Protein AF-A0A2V9BY83-F1 (afdb_monomer)

Nearest PDB structures (foldseek):
  4kwy-assembly1_A  TM=6.358E-01  e=1.569E-05  Caulobacter vibrioides CB15
  4kwy-assembly2_B  TM=5.887E-01  e=4.423E-05  Caulobacter vibrioides CB15
  5tse-assembly2_B  TM=5.392E-01  e=5.372E-05  Acinetobacter baumannii
  5tse-assembly3_C  TM=5.476E-01  e=7.427E-05  Acinetobacter baumannii
  4rh8-assembly3_C  TM=3.686E-01  e=2.234E-04  Escherichia coli K-12

pLDDT: mean 84.21, std 11.8, range [48.66, 97.44]

Sequence (151 aa):
MADRHRVAVLGLNSRTAWSQELADLETQNSERFLQTLRSATQLTQVRFMPSLLVPEKRTVPYLREAAARFQADLLLVYTTRVQTFRQDRFFGTDEVRARCIVESVLLDVRTGIVAHTARSAEGVVAKKSRGDLNFSETVAKAQTEAPAKLS

Radius of gyration: 17.89 Å; Cα contacts (8 Å, |Δi|>4): 274; chains: 1; bounding box: 47×24×52 Å

Solvent-accessible surface area (backbone atoms only — not comparable to full-atom values): 8565 Å² total; per-residue (Å²): 131,84,82,57,39,29,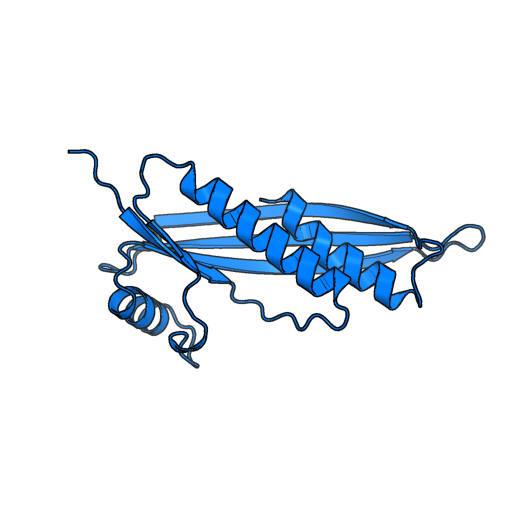34,30,36,40,71,74,65,86,80,82,64,91,46,68,70,55,42,53,48,48,51,52,42,52,51,49,38,49,52,61,55,57,69,38,87,52,43,73,42,71,43,72,57,57,73,90,56,58,55,91,61,80,46,72,70,48,48,28,55,34,34,48,76,69,66,23,50,29,36,38,40,32,41,69,51,69,46,78,46,78,52,87,51,98,80,69,80,53,38,39,37,22,39,22,34,40,41,37,40,33,29,36,38,89,81,64,47,75,77,44,74,52,75,51,74,42,79,33,79,33,63,71,52,96,83,46,93,45,70,69,48,41,49,50,51,30,57,57,50,23,58,50,77,78,94

Foldseek 3Di:
DQQAWEEEEAEPDDDDDPDPVLVVLLVVLVVVVQVVVVVDPNYPHYDYQDPVLCDPDNDLLSVLVSCVVVVGQKYKYKYKDKDWDWDDDPDDFTKIKIKIKMKIFIAGSVPRDGPDIDIDIFMDIFTDDPPQPDVVSSVSVRRSVRSSVVD

Secondary structure (DSSP, 8-state):
----EEEEEEE------SSHHHHHHHHHHHHHHHHHHHT-TTEEEEEEPPGGG--SS-SHHHHHHHHHHTT-SEEEEEEEEEEEEEE--SSS--EEEEEEEEEEEEEETTT--EEEEEEEEEEEEEE--TT-SSHHHHHHHHHHHGGGGG-

Structure (mmCIF, N/CA/C/O backbone):
data_AF-A0A2V9BY83-F1
#
_entry.id   AF-A0A2V9BY83-F1
#
loop_
_atom_site.group_PDB
_atom_site.id
_atom_site.type_symbol
_atom_site.label_atom_id
_atom_site.label_alt_id
_atom_site.label_comp_id
_atom_site.label_asym_id
_atom_site.label_entity_id
_atom_site.label_seq_id
_atom_site.pdbx_PDB_ins_code
_atom_site.Cartn_x
_atom_site.Cartn_y
_atom_site.Cartn_z
_atom_site.occupancy
_atom_site.B_iso_or_equiv
_atom_site.auth_seq_id
_atom_site.auth_comp_id
_atom_site.auth_asym_id
_atom_site.auth_atom_id
_atom_site.pdbx_PDB_model_num
ATOM 1 N N . MET A 1 1 ? -25.720 9.910 9.371 1.00 48.66 1 MET A N 1
ATOM 2 C CA . MET A 1 1 ? -24.301 10.250 9.125 1.00 48.66 1 MET A CA 1
ATOM 3 C C . MET A 1 1 ? -23.684 9.058 8.419 1.00 48.66 1 MET A C 1
ATOM 5 O O . MET A 1 1 ? -23.838 7.961 8.930 1.00 48.66 1 MET A O 1
ATOM 9 N N . ALA A 1 2 ? -23.124 9.229 7.219 1.00 57.06 2 ALA A N 1
ATOM 10 C CA . ALA A 1 2 ? -22.492 8.116 6.508 1.00 57.06 2 ALA A CA 1
ATOM 11 C C . ALA A 1 2 ? -21.233 7.689 7.274 1.00 57.06 2 ALA A C 1
ATOM 13 O O . ALA A 1 2 ? -20.429 8.554 7.623 1.00 57.06 2 ALA A O 1
ATOM 14 N N . ASP A 1 3 ? -21.106 6.397 7.564 1.00 67.38 3 ASP A N 1
ATOM 15 C CA . ASP A 1 3 ? -19.945 5.823 8.242 1.00 67.38 3 ASP A CA 1
ATOM 16 C C . ASP A 1 3 ? -18.729 6.023 7.327 1.00 67.38 3 ASP A C 1
ATOM 18 O O . ASP A 1 3 ? -18.697 5.520 6.203 1.00 67.38 3 ASP A O 1
ATOM 22 N N . ARG A 1 4 ? -17.799 6.895 7.729 1.00 82.12 4 ARG A N 1
ATOM 23 C CA . ARG A 1 4 ? -16.620 7.232 6.926 1.00 82.12 4 ARG A CA 1
ATOM 24 C C . ARG A 1 4 ? -15.365 6.793 7.663 1.00 82.12 4 ARG A C 1
ATOM 26 O O . ARG A 1 4 ? -15.104 7.262 8.768 1.00 82.12 4 ARG A O 1
ATOM 33 N N . HIS A 1 5 ? -14.561 5.954 7.026 1.00 92.81 5 HIS A N 1
ATOM 34 C CA . HIS A 1 5 ? -13.467 5.240 7.682 1.00 92.81 5 HIS A CA 1
ATOM 35 C C . HIS A 1 5 ? -12.092 5.841 7.371 1.00 92.81 5 HIS A C 1
ATOM 37 O O . HIS A 1 5 ? -11.832 6.306 6.257 1.00 92.81 5 HIS A O 1
ATOM 43 N N . ARG A 1 6 ? -11.179 5.794 8.345 1.00 96.38 6 ARG A N 1
ATOM 44 C CA . ARG A 1 6 ? -9.752 6.086 8.152 1.00 96.38 6 ARG A CA 1
ATOM 45 C C . ARG A 1 6 ? -9.032 4.807 7.749 1.00 96.38 6 ARG A C 1
ATOM 47 O O . ARG A 1 6 ? -9.113 3.803 8.457 1.00 96.38 6 ARG A O 1
ATOM 54 N N . VAL A 1 7 ? -8.300 4.849 6.642 1.00 97.06 7 VAL A N 1
ATOM 55 C CA . VAL A 1 7 ? -7.598 3.692 6.080 1.00 97.06 7 VAL A CA 1
ATOM 56 C C . VAL A 1 7 ? -6.093 3.869 6.203 1.00 97.06 7 VAL A C 1
ATOM 58 O O . VAL A 1 7 ? -5.516 4.832 5.686 1.00 97.06 7 VAL A O 1
ATOM 61 N N . ALA A 1 8 ? -5.455 2.902 6.857 1.00 97.38 8 ALA A N 1
ATOM 62 C CA . ALA A 1 8 ? -4.021 2.683 6.756 1.00 97.38 8 ALA A CA 1
ATOM 63 C C . ALA A 1 8 ? -3.728 1.793 5.550 1.00 97.38 8 ALA A C 1
ATOM 65 O O . ALA A 1 8 ? -4.369 0.759 5.371 1.00 97.38 8 ALA A O 1
ATOM 66 N N . VAL A 1 9 ? -2.740 2.170 4.749 1.00 96.56 9 VAL A N 1
ATOM 67 C CA . VAL A 1 9 ? -2.296 1.400 3.585 1.00 96.56 9 VAL A CA 1
ATOM 68 C C . VAL A 1 9 ? -0.905 0.835 3.858 1.00 96.56 9 VAL A C 1
ATOM 70 O O . VAL A 1 9 ? 0.000 1.575 4.236 1.00 96.56 9 VAL A O 1
ATOM 73 N N . LEU A 1 10 ? -0.719 -0.469 3.664 1.00 95.12 10 LEU A N 1
ATOM 74 C CA . LEU A 1 10 ? 0.551 -1.162 3.863 1.00 95.12 10 LEU A CA 1
ATOM 75 C C . LEU A 1 10 ? 0.915 -1.994 2.634 1.00 95.12 10 LEU A C 1
ATOM 77 O O . LEU A 1 10 ? 0.278 -3.008 2.354 1.00 95.12 10 LEU A O 1
ATOM 81 N N . GLY A 1 11 ? 1.995 -1.611 1.957 1.00 92.06 11 GLY A N 1
ATOM 82 C CA . GLY A 1 11 ? 2.672 -2.475 0.995 1.00 92.06 11 GLY A CA 1
ATOM 83 C C . GLY A 1 11 ? 3.616 -3.440 1.715 1.00 92.06 11 GLY A C 1
ATOM 84 O O . GLY A 1 11 ? 4.445 -3.018 2.517 1.00 92.06 11 GLY A O 1
ATOM 85 N N . LEU A 1 12 ? 3.509 -4.741 1.441 1.00 85.88 12 LEU A N 1
ATOM 86 C CA . LEU A 1 12 ? 4.403 -5.755 2.023 1.00 85.88 12 LEU A CA 1
ATOM 87 C C . LEU A 1 12 ? 5.738 -5.885 1.288 1.00 85.88 12 LEU A C 1
ATOM 89 O O . LEU A 1 12 ? 6.685 -6.468 1.823 1.00 85.88 12 LEU A O 1
ATOM 93 N N . ASN A 1 13 ? 5.820 -5.342 0.080 1.00 80.12 13 ASN A N 1
ATOM 94 C CA . ASN A 1 13 ? 7.050 -5.338 -0.685 1.00 80.12 13 ASN A CA 1
ATOM 95 C C . ASN A 1 13 ? 7.9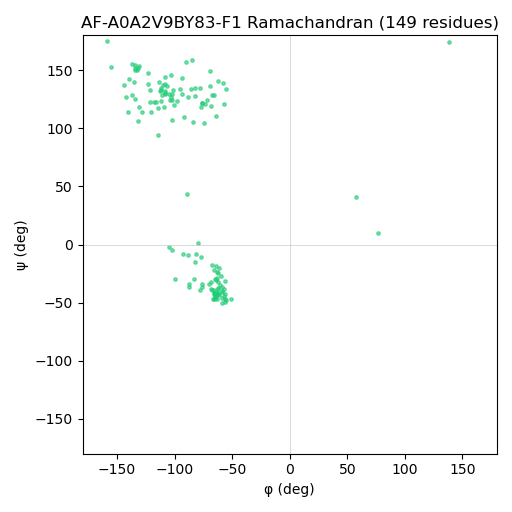54 -4.195 -0.258 1.00 80.12 13 ASN A C 1
ATOM 97 O O . ASN A 1 13 ? 7.516 -3.051 -0.191 1.00 80.12 13 ASN A O 1
ATOM 101 N N . SER A 1 14 ? 9.233 -4.498 -0.089 1.00 66.50 14 SER A N 1
ATOM 102 C CA . SER A 1 14 ? 10.292 -3.498 -0.136 1.00 66.50 14 SER A CA 1
ATOM 103 C C . SER A 1 14 ? 10.980 -3.593 -1.491 1.00 66.50 14 SER A C 1
ATOM 105 O O . SER A 1 14 ? 11.469 -4.667 -1.853 1.00 66.50 14 SER A O 1
ATOM 107 N N . ARG A 1 15 ? 11.038 -2.488 -2.231 1.00 68.50 15 ARG A N 1
ATOM 108 C CA . ARG A 1 15 ? 11.943 -2.349 -3.370 1.00 68.50 15 ARG A CA 1
ATOM 109 C C . ARG A 1 15 ? 12.972 -1.287 -3.050 1.00 68.50 15 ARG A C 1
ATOM 111 O O . ARG A 1 15 ? 12.667 -0.275 -2.432 1.00 68.50 15 ARG A O 1
ATOM 118 N N . THR A 1 16 ? 14.204 -1.556 -3.449 1.00 70.19 16 THR A N 1
ATOM 119 C CA . THR A 1 16 ? 15.272 -0.568 -3.404 1.00 70.19 16 THR A CA 1
ATOM 120 C C . THR A 1 16 ? 15.457 -0.071 -4.824 1.00 70.19 16 THR A C 1
ATOM 122 O O . THR A 1 16 ? 15.950 -0.805 -5.684 1.00 70.19 16 THR A O 1
ATOM 125 N N . ALA A 1 17 ? 15.012 1.155 -5.084 1.00 76.06 17 ALA A N 1
ATOM 126 C CA . ALA A 1 17 ? 15.338 1.836 -6.322 1.00 76.06 17 ALA A CA 1
ATOM 127 C C . ALA A 1 17 ? 16.849 2.102 -6.357 1.00 76.06 17 ALA A C 1
ATOM 129 O O . ALA A 1 17 ? 17.429 2.614 -5.402 1.00 76.06 17 ALA A O 1
ATOM 130 N N . TRP A 1 18 ? 17.488 1.715 -7.456 1.00 76.88 18 TRP A N 1
ATOM 131 C CA . TRP A 1 18 ? 18.928 1.876 -7.676 1.00 76.88 18 TRP A CA 1
ATOM 132 C C . TRP A 1 18 ? 19.243 3.019 -8.653 1.00 76.88 18 TRP A C 1
ATOM 134 O O . TRP A 1 18 ? 20.409 3.324 -8.889 1.00 76.88 18 TRP A O 1
ATOM 144 N N . SER A 1 19 ? 18.207 3.666 -9.198 1.00 82.38 19 SER A N 1
ATOM 145 C CA . SER A 1 19 ? 18.297 4.900 -9.974 1.00 82.38 19 SER A CA 1
ATOM 146 C C . SER A 1 19 ? 17.230 5.896 -9.514 1.00 82.38 19 SER A C 1
ATOM 148 O O . SER A 1 19 ? 16.182 5.503 -8.992 1.00 82.38 19 SER A O 1
ATOM 150 N N . GLN A 1 20 ? 17.496 7.188 -9.718 1.00 85.69 20 GLN A N 1
ATOM 151 C CA . GLN A 1 20 ? 16.559 8.257 -9.372 1.00 85.69 20 GLN A CA 1
ATOM 152 C C . GLN A 1 20 ? 15.251 8.146 -10.170 1.00 85.69 20 GLN A C 1
ATOM 154 O O . GLN A 1 20 ? 14.177 8.234 -9.589 1.00 85.69 20 GLN A O 1
ATOM 159 N N . GLU A 1 21 ? 15.332 7.856 -11.471 1.00 83.12 21 GLU A N 1
ATOM 160 C CA . GLU A 1 21 ? 14.156 7.689 -12.339 1.00 83.12 21 GLU A CA 1
ATOM 161 C C . GLU A 1 21 ? 13.196 6.609 -11.809 1.00 83.12 21 GLU A C 1
ATOM 163 O O . GLU A 1 21 ? 11.981 6.804 -11.776 1.00 83.12 21 GLU A O 1
ATOM 168 N N . LEU A 1 22 ? 13.736 5.479 -11.339 1.00 81.81 22 LEU A N 1
ATOM 169 C CA . LEU A 1 22 ? 12.928 4.402 -10.766 1.00 81.81 22 LEU A CA 1
ATOM 170 C C . LEU A 1 22 ? 12.296 4.807 -9.429 1.00 81.81 22 LEU A C 1
ATOM 172 O O . LEU A 1 22 ? 11.148 4.443 -9.178 1.00 81.81 22 LEU A O 1
ATOM 176 N N . ALA A 1 23 ? 13.022 5.557 -8.595 1.00 85.06 23 ALA A N 1
ATOM 177 C CA . ALA A 1 23 ? 12.512 6.063 -7.320 1.00 85.06 23 ALA A CA 1
ATOM 178 C C . ALA A 1 23 ? 11.369 7.074 -7.526 1.00 85.06 23 ALA A C 1
ATOM 180 O O . ALA A 1 23 ? 10.341 7.012 -6.844 1.00 85.06 23 ALA A O 1
ATOM 181 N N . ASP A 1 24 ? 11.520 7.967 -8.505 1.00 88.56 24 ASP A N 1
ATOM 182 C CA . ASP A 1 24 ? 10.509 8.959 -8.867 1.00 88.56 24 ASP A CA 1
ATOM 183 C C . ASP A 1 24 ? 9.249 8.277 -9.413 1.00 88.56 24 ASP A C 1
ATOM 185 O O . ASP A 1 24 ? 8.132 8.620 -9.017 1.00 88.56 24 ASP A O 1
ATOM 189 N N . LEU A 1 25 ? 9.412 7.264 -10.269 1.00 84.88 25 LEU A N 1
ATOM 190 C CA . LEU A 1 25 ? 8.294 6.489 -10.806 1.00 84.88 25 LEU A CA 1
ATOM 191 C C . LEU A 1 25 ? 7.552 5.710 -9.706 1.00 84.88 25 LEU A C 1
ATOM 193 O O . LEU A 1 25 ? 6.321 5.703 -9.678 1.00 84.88 25 LEU A O 1
ATOM 197 N N . GLU A 1 26 ? 8.272 5.087 -8.772 1.00 84.56 26 GLU A N 1
ATOM 198 C CA . GLU A 1 26 ? 7.672 4.393 -7.625 1.00 84.56 26 GLU A CA 1
ATOM 199 C C . GLU A 1 26 ? 6.881 5.354 -6.722 1.00 84.56 26 GLU A C 1
ATOM 201 O O . GLU A 1 26 ? 5.755 5.044 -6.313 1.00 84.56 26 GLU A O 1
ATOM 206 N N . THR A 1 27 ? 7.426 6.548 -6.477 1.00 87.69 27 THR A N 1
ATOM 207 C CA . THR A 1 27 ? 6.756 7.609 -5.712 1.00 87.69 27 THR A CA 1
ATOM 208 C C . THR A 1 27 ? 5.479 8.072 -6.414 1.00 87.69 27 THR A C 1
ATOM 210 O O . THR A 1 27 ? 4.417 8.134 -5.793 1.00 87.69 27 THR A O 1
ATOM 213 N N . GLN A 1 28 ? 5.542 8.325 -7.725 1.00 89.00 28 GLN A N 1
ATOM 214 C CA . GLN A 1 28 ? 4.379 8.728 -8.521 1.00 89.00 28 GLN A CA 1
ATOM 215 C C . GLN A 1 28 ? 3.281 7.661 -8.526 1.00 89.00 28 GLN A C 1
ATOM 217 O O . GLN A 1 28 ? 2.105 7.992 -8.367 1.00 89.00 28 GLN A O 1
ATOM 222 N N . ASN A 1 29 ? 3.643 6.386 -8.675 1.00 87.25 29 ASN A N 1
ATOM 223 C CA . ASN A 1 29 ? 2.684 5.281 -8.646 1.00 87.25 29 ASN A CA 1
ATOM 224 C C . ASN A 1 29 ? 2.006 5.160 -7.277 1.00 87.25 29 ASN A C 1
ATOM 226 O O . ASN A 1 29 ? 0.792 4.970 -7.198 1.00 87.25 29 ASN A O 1
ATOM 230 N N . SER A 1 30 ? 2.778 5.324 -6.202 1.00 88.06 30 SER A N 1
ATOM 231 C CA . SER A 1 30 ? 2.268 5.295 -4.830 1.00 88.06 30 SER A CA 1
ATOM 232 C C . SER A 1 30 ? 1.290 6.441 -4.563 1.00 88.06 30 SER A C 1
ATOM 234 O O . SER A 1 30 ? 0.223 6.219 -3.989 1.00 88.06 30 SER A O 1
ATOM 236 N N . GLU A 1 31 ? 1.602 7.654 -5.027 1.00 90.12 31 GLU A N 1
ATOM 237 C CA . GLU A 1 31 ? 0.694 8.800 -4.914 1.00 90.12 31 GLU A CA 1
ATOM 238 C C . GLU A 1 31 ? -0.583 8.605 -5.732 1.00 90.12 31 GLU A C 1
ATOM 240 O O . GLU A 1 31 ? -1.675 8.813 -5.205 1.00 90.12 31 GLU A O 1
ATOM 245 N N . ARG A 1 32 ? -0.484 8.141 -6.986 1.00 90.62 32 ARG A N 1
ATOM 246 C CA . ARG A 1 32 ? -1.668 7.839 -7.811 1.00 90.62 32 ARG A CA 1
ATOM 247 C C . ARG A 1 32 ? -2.582 6.835 -7.125 1.00 90.62 32 ARG A C 1
ATOM 249 O O . ARG A 1 32 ? -3.776 7.088 -7.012 1.00 90.62 32 ARG A O 1
ATOM 256 N N . PHE A 1 33 ? -2.015 5.757 -6.590 1.00 89.88 33 PHE A N 1
ATOM 257 C CA . PHE A 1 33 ? -2.774 4.757 -5.850 1.00 89.88 33 PHE A CA 1
ATOM 258 C C . PHE A 1 33 ? -3.507 5.352 -4.637 1.00 89.88 33 PHE A C 1
ATOM 260 O O . PHE A 1 33 ? -4.701 5.105 -4.450 1.00 89.88 33 PHE A O 1
ATOM 267 N N . LEU A 1 34 ? -2.836 6.189 -3.835 1.00 91.81 34 LEU A N 1
ATOM 268 C CA . LEU A 1 34 ? -3.500 6.882 -2.728 1.00 91.81 34 LEU A CA 1
ATOM 269 C C . LEU A 1 34 ? -4.608 7.819 -3.213 1.00 91.81 34 LEU A C 1
ATOM 271 O O . LEU A 1 34 ? -5.644 7.902 -2.557 1.00 91.81 34 LEU A O 1
ATOM 275 N N . GLN A 1 35 ? -4.416 8.521 -4.331 1.00 92.38 35 GLN A N 1
ATOM 276 C CA . GLN A 1 35 ? -5.448 9.393 -4.895 1.00 92.38 35 GLN A CA 1
ATOM 277 C C . GLN A 1 35 ? -6.668 8.603 -5.375 1.00 92.38 35 GLN A C 1
ATOM 279 O O . GLN A 1 35 ? -7.794 8.991 -5.058 1.00 92.38 35 GLN A O 1
ATOM 284 N N . THR A 1 36 ? -6.466 7.460 -6.041 1.00 92.25 36 THR A N 1
ATOM 285 C CA . THR A 1 36 ? -7.556 6.546 -6.416 1.00 92.25 36 THR A CA 1
ATOM 286 C C . THR A 1 36 ? -8.367 6.149 -5.181 1.00 92.25 36 THR A C 1
ATOM 288 O O . THR A 1 36 ? -9.589 6.288 -5.176 1.00 92.25 36 THR A O 1
ATOM 291 N N . LEU A 1 37 ? -7.709 5.750 -4.086 1.00 91.69 37 LEU A N 1
ATOM 292 C CA . LEU A 1 37 ? -8.398 5.412 -2.836 1.00 91.69 37 LEU A CA 1
ATOM 293 C C . LEU A 1 37 ? -9.123 6.619 -2.219 1.00 91.69 37 LEU A C 1
ATOM 295 O O . LEU A 1 37 ? -10.263 6.490 -1.781 1.00 91.69 37 LEU A O 1
ATOM 299 N N . ARG A 1 38 ? -8.498 7.803 -2.203 1.00 92.69 38 ARG A N 1
ATOM 300 C CA . ARG A 1 38 ? -9.094 9.041 -1.658 1.00 92.69 38 ARG A CA 1
ATOM 301 C C . ARG A 1 38 ? -10.342 9.492 -2.415 1.00 92.69 38 ARG A C 1
ATOM 303 O O . ARG A 1 38 ? -11.161 10.196 -1.833 1.00 92.69 38 ARG A O 1
ATOM 310 N N . SER A 1 39 ? -10.501 9.090 -3.676 1.00 92.38 39 SER A N 1
ATOM 311 C CA . SER A 1 39 ? -11.709 9.383 -4.456 1.00 92.38 39 SER A CA 1
ATOM 312 C C . SER A 1 39 ? -12.962 8.663 -3.930 1.00 92.38 39 SER A C 1
ATOM 314 O O . SER A 1 39 ? -14.083 9.079 -4.226 1.00 92.38 39 SER A O 1
ATOM 316 N N . ALA A 1 40 ? -12.801 7.617 -3.108 1.00 90.88 40 ALA A N 1
ATOM 317 C CA . ALA A 1 40 ? -13.916 6.893 -2.515 1.00 90.88 40 ALA A CA 1
ATOM 318 C C . ALA A 1 40 ? -14.587 7.705 -1.394 1.00 90.88 40 ALA A C 1
ATOM 320 O O . ALA A 1 40 ? -13.993 8.000 -0.358 1.00 90.88 40 ALA A O 1
ATOM 321 N N . THR A 1 41 ? -15.882 7.989 -1.546 1.00 89.00 41 THR A N 1
ATOM 322 C CA . THR A 1 41 ? -16.664 8.827 -0.613 1.00 89.00 41 THR A CA 1
ATOM 323 C C . THR A 1 41 ? -16.807 8.250 0.799 1.00 89.00 41 THR A C 1
ATOM 325 O O . THR A 1 41 ? -17.150 8.981 1.731 1.00 89.00 41 THR A O 1
ATOM 328 N N . GLN A 1 42 ? -16.575 6.945 0.958 1.00 89.81 42 GLN A N 1
ATOM 329 C CA . GLN A 1 42 ? -16.637 6.232 2.235 1.00 89.81 42 GLN A CA 1
ATOM 330 C C . GLN A 1 42 ? -15.357 6.388 3.071 1.00 89.81 42 GLN A C 1
ATOM 332 O O . GLN A 1 42 ? -15.336 5.978 4.229 1.00 89.81 42 GLN A O 1
ATOM 337 N N . LEU A 1 43 ? -14.287 6.974 2.523 1.00 92.56 43 LEU A N 1
ATOM 338 C CA . LEU A 1 43 ? -13.016 7.136 3.225 1.00 92.56 43 LEU A CA 1
ATOM 339 C C . LEU A 1 43 ? -12.826 8.594 3.663 1.00 92.56 43 LEU A C 1
ATOM 341 O O . LEU A 1 43 ? -12.971 9.521 2.871 1.00 92.56 43 LEU A O 1
ATOM 345 N N . THR A 1 44 ? -12.504 8.820 4.939 1.00 92.69 44 THR A N 1
ATOM 346 C CA . THR A 1 44 ? -12.157 10.161 5.457 1.00 92.69 44 THR A CA 1
ATOM 347 C C . THR A 1 44 ? -10.679 10.470 5.311 1.00 92.69 44 THR A C 1
ATOM 349 O O . THR A 1 44 ? -10.303 11.616 5.077 1.00 92.69 44 THR A O 1
ATOM 352 N N . GLN A 1 45 ? -9.829 9.462 5.491 1.00 94.12 45 GLN A N 1
ATOM 353 C CA . GLN A 1 45 ? -8.382 9.598 5.422 1.00 94.12 45 GLN A CA 1
ATOM 354 C C . GLN A 1 45 ? -7.785 8.346 4.803 1.00 94.12 45 GLN A C 1
ATOM 356 O O . GLN A 1 45 ? -8.150 7.233 5.172 1.00 94.12 45 GLN A O 1
ATOM 361 N N . VAL A 1 46 ? -6.822 8.540 3.907 1.00 96.06 46 VAL A N 1
ATOM 362 C CA . VAL A 1 46 ? -6.022 7.458 3.332 1.00 96.06 46 VAL A CA 1
ATOM 363 C C . VAL A 1 46 ? -4.559 7.851 3.443 1.00 96.06 46 VAL A C 1
ATOM 365 O O . VAL A 1 46 ? -4.136 8.881 2.896 1.00 96.06 46 VAL A O 1
ATOM 368 N N . ARG A 1 47 ? -3.794 7.053 4.190 1.00 95.12 47 ARG A N 1
ATOM 369 C CA . ARG A 1 47 ? -2.366 7.284 4.432 1.00 95.12 47 ARG A CA 1
ATOM 370 C C . ARG A 1 47 ? -1.609 5.965 4.384 1.00 95.12 47 ARG A C 1
ATOM 372 O O . ARG A 1 47 ? -2.086 4.965 4.923 1.00 95.12 47 ARG A O 1
ATOM 379 N N . PHE A 1 48 ? -0.403 5.983 3.823 1.00 94.75 48 PHE A N 1
ATOM 380 C CA . PHE A 1 48 ? 0.529 4.880 4.037 1.00 94.75 48 PHE A CA 1
ATOM 381 C C . PHE A 1 48 ? 0.883 4.770 5.518 1.00 94.75 48 PHE A C 1
ATOM 383 O O . PHE A 1 48 ? 1.054 5.779 6.207 1.00 94.75 48 PHE A O 1
ATOM 390 N N . MET A 1 49 ? 0.981 3.535 6.002 1.00 94.50 49 MET A N 1
ATOM 391 C CA . MET A 1 49 ? 1.519 3.259 7.322 1.00 94.50 49 MET A CA 1
ATOM 392 C C . MET A 1 49 ? 3.037 3.497 7.295 1.00 94.50 49 MET A C 1
ATOM 394 O O . MET A 1 49 ? 3.724 2.886 6.474 1.00 94.50 49 MET A O 1
ATOM 398 N N . PRO A 1 50 ? 3.577 4.361 8.173 1.00 92.12 50 PRO A N 1
ATOM 399 C CA . PRO A 1 50 ? 5.013 4.581 8.272 1.00 92.12 50 PRO A CA 1
ATOM 400 C C . PRO A 1 50 ? 5.748 3.279 8.578 1.00 92.12 50 PRO A C 1
ATOM 402 O O . PRO A 1 50 ? 5.318 2.521 9.448 1.00 92.12 50 PRO A O 1
ATOM 405 N N . SER A 1 51 ? 6.892 3.057 7.928 1.00 89.44 51 SER A N 1
ATOM 406 C CA . SER A 1 51 ? 7.728 1.868 8.148 1.00 89.44 51 SER A CA 1
ATOM 407 C C . SER A 1 51 ? 8.145 1.697 9.613 1.00 89.44 51 SER A C 1
ATOM 409 O O . SER A 1 51 ? 8.228 0.569 10.083 1.00 89.44 51 SER A O 1
ATOM 411 N N . LEU A 1 52 ? 8.310 2.801 10.353 1.00 91.38 52 LEU A N 1
ATOM 412 C CA . LEU A 1 52 ? 8.611 2.812 11.791 1.00 91.38 52 LEU A CA 1
ATOM 413 C C . LEU A 1 52 ? 7.537 2.119 12.650 1.00 91.38 52 LEU A C 1
ATOM 415 O O . LEU A 1 52 ? 7.839 1.630 13.732 1.00 91.38 52 LEU A O 1
ATOM 419 N N . LEU A 1 53 ? 6.284 2.089 12.188 1.00 92.06 53 LEU A N 1
ATOM 420 C CA . LEU A 1 53 ? 5.183 1.423 12.888 1.00 92.06 53 LEU A CA 1
ATOM 421 C C . LEU A 1 53 ? 4.982 -0.024 12.428 1.00 92.06 53 LEU A C 1
ATOM 423 O O . LEU A 1 53 ? 4.177 -0.739 13.023 1.00 92.06 53 LEU A O 1
ATOM 427 N N . VAL A 1 54 ? 5.674 -0.466 11.374 1.00 91.38 54 VAL A N 1
ATOM 428 C CA . VAL A 1 54 ? 5.509 -1.815 10.830 1.00 91.38 54 VAL A CA 1
ATOM 429 C C . VAL A 1 54 ? 6.249 -2.808 11.733 1.00 91.38 54 VAL A C 1
ATOM 431 O O . VAL A 1 54 ? 7.470 -2.724 11.856 1.00 91.38 54 VAL A O 1
ATOM 434 N N . PRO A 1 55 ? 5.548 -3.777 12.344 1.00 89.88 55 PRO A N 1
ATOM 435 C CA . PRO A 1 55 ? 6.181 -4.774 13.195 1.00 89.88 55 PRO A CA 1
ATOM 436 C C . PRO A 1 55 ? 7.047 -5.727 12.364 1.00 89.88 55 PRO A C 1
ATOM 438 O O . PRO A 1 55 ? 6.712 -6.063 11.224 1.00 89.88 55 PRO A O 1
ATOM 441 N N . GLU A 1 56 ? 8.122 -6.241 12.965 1.00 88.38 56 GLU A N 1
ATOM 442 C CA . GLU A 1 56 ? 8.959 -7.280 12.347 1.00 88.38 56 GLU A CA 1
ATOM 443 C C . GLU A 1 56 ? 8.130 -8.524 11.995 1.00 88.38 56 GLU A C 1
ATOM 445 O O . GLU A 1 56 ? 8.213 -9.066 10.891 1.00 88.38 56 GLU A O 1
ATOM 450 N N . LYS A 1 57 ? 7.260 -8.946 12.924 1.00 90.06 57 LYS A N 1
ATOM 451 C CA . LYS A 1 57 ? 6.293 -10.025 12.709 1.00 90.06 57 LYS A CA 1
ATOM 452 C C . LYS A 1 57 ? 5.045 -9.474 12.027 1.00 90.06 57 LYS A C 1
ATOM 454 O O . LYS A 1 57 ? 4.199 -8.856 12.663 1.00 90.06 57 LYS A O 1
ATOM 459 N N . ARG A 1 58 ? 4.884 -9.764 10.738 1.00 89.56 58 ARG A N 1
ATOM 460 C CA . ARG A 1 58 ? 3.761 -9.279 9.914 1.00 89.56 58 ARG A CA 1
ATOM 461 C C . ARG A 1 58 ? 2.542 -10.211 9.934 1.00 89.56 58 ARG A C 1
ATOM 463 O O . ARG A 1 58 ? 1.965 -10.502 8.891 1.00 89.56 58 ARG A O 1
ATOM 470 N N . THR A 1 59 ? 2.162 -10.716 11.107 1.00 91.38 59 THR A N 1
ATOM 471 C CA . THR A 1 59 ? 0.910 -11.481 11.256 1.00 91.38 59 THR A CA 1
ATOM 472 C C . THR A 1 59 ? -0.270 -10.531 11.473 1.00 91.38 59 THR A C 1
ATOM 474 O O . THR A 1 59 ? -0.084 -9.388 11.893 1.00 91.38 59 THR A O 1
ATOM 477 N N . V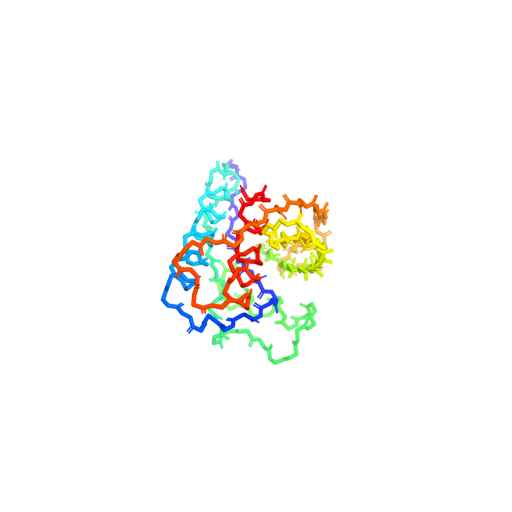AL A 1 60 ? -1.497 -10.996 11.204 1.00 91.44 60 VAL A N 1
ATOM 478 C CA . VAL A 1 60 ? -2.712 -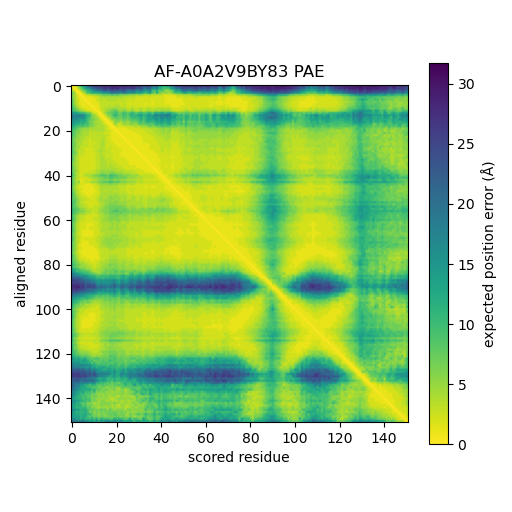10.167 11.323 1.00 91.44 60 VAL A CA 1
ATOM 479 C C . VAL A 1 60 ? -2.822 -9.460 12.687 1.00 91.44 60 VAL A C 1
ATOM 481 O O . VAL A 1 60 ? -3.039 -8.250 12.678 1.00 91.44 60 VAL A O 1
ATOM 484 N N . PRO A 1 61 ? -2.619 -10.120 13.849 1.00 93.88 61 PRO A N 1
ATOM 485 C CA . PRO A 1 61 ? -2.668 -9.439 15.146 1.00 93.88 61 PRO A CA 1
ATOM 486 C C . PRO A 1 61 ? -1.705 -8.249 15.261 1.00 93.88 61 PRO A C 1
ATOM 488 O O . PRO A 1 61 ? -2.136 -7.148 15.597 1.00 93.88 61 PRO A O 1
ATOM 491 N N . TYR A 1 62 ? -0.430 -8.430 14.906 1.00 95.12 62 TYR A N 1
ATOM 492 C CA . TYR A 1 62 ? 0.572 -7.366 15.019 1.00 95.12 62 TYR A CA 1
ATOM 493 C C . TYR A 1 62 ? 0.311 -6.210 14.047 1.00 95.12 62 TYR A C 1
ATOM 495 O O . TYR A 1 62 ? 0.467 -5.043 14.405 1.00 95.12 62 TYR A O 1
ATOM 503 N N . LEU A 1 63 ? -0.119 -6.512 12.819 1.00 95.12 63 LEU A N 1
ATOM 504 C CA . LEU A 1 63 ? -0.449 -5.479 11.836 1.00 95.12 63 LEU A CA 1
ATOM 505 C C . LEU A 1 63 ? -1.661 -4.646 12.267 1.00 95.12 63 LEU A C 1
ATOM 507 O O . LEU A 1 63 ? -1.663 -3.426 12.104 1.00 95.12 63 LEU A O 1
ATOM 511 N N . ARG A 1 64 ? -2.672 -5.282 12.866 1.00 95.31 64 ARG A N 1
ATOM 512 C CA . ARG A 1 64 ? -3.824 -4.577 13.443 1.00 95.31 64 ARG A CA 1
ATOM 513 C C . ARG A 1 64 ? -3.415 -3.679 14.594 1.00 95.31 64 ARG A C 1
ATOM 515 O O . ARG A 1 64 ? -3.861 -2.544 14.677 1.00 95.31 64 ARG A O 1
ATOM 522 N N . GLU A 1 65 ? -2.558 -4.180 15.468 1.00 95.19 65 GLU A N 1
ATOM 523 C CA . GLU A 1 65 ? -2.012 -3.421 16.582 1.00 95.19 65 GLU A CA 1
ATOM 524 C C . GLU A 1 65 ? -1.253 -2.164 16.136 1.00 95.19 65 GLU A C 1
ATOM 526 O O . GLU A 1 65 ? -1.379 -1.109 16.766 1.00 95.19 65 GLU A O 1
ATOM 531 N N . ALA A 1 66 ? -0.490 -2.258 15.04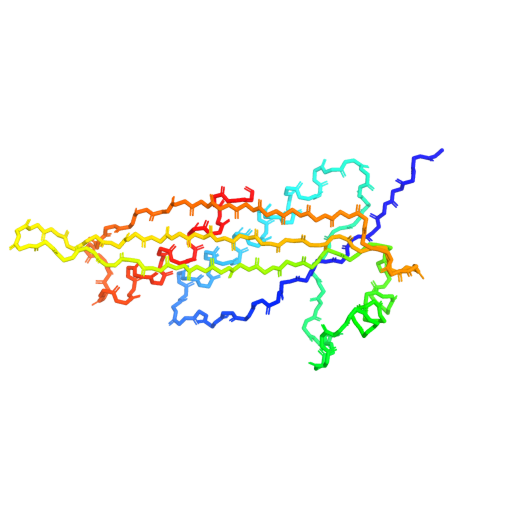6 1.00 96.19 66 ALA A N 1
ATOM 532 C CA . ALA A 1 66 ? 0.170 -1.115 14.424 1.00 96.19 66 ALA A CA 1
ATOM 533 C C . ALA A 1 66 ? -0.845 -0.131 13.820 1.00 96.19 66 ALA A C 1
ATOM 535 O O . ALA A 1 66 ? -0.784 1.069 14.091 1.00 96.19 66 ALA A O 1
ATOM 536 N N . ALA A 1 67 ? -1.830 -0.635 13.070 1.00 96.69 67 ALA A N 1
ATOM 537 C CA . ALA A 1 67 ? -2.887 0.183 12.475 1.00 96.69 67 ALA A CA 1
ATOM 538 C C . ALA A 1 67 ? -3.746 0.901 13.533 1.00 96.69 67 ALA A C 1
ATOM 540 O O . ALA A 1 67 ? -4.089 2.070 13.360 1.00 96.69 67 ALA A O 1
ATOM 541 N N . ALA A 1 68 ? -4.028 0.243 14.661 1.00 96.19 68 ALA A N 1
ATOM 542 C CA . ALA A 1 68 ? -4.744 0.822 15.792 1.00 96.19 68 ALA A CA 1
ATOM 543 C C . ALA A 1 68 ? -3.954 1.974 16.433 1.00 96.19 68 ALA A C 1
ATOM 545 O O . ALA A 1 68 ? -4.514 3.042 16.675 1.00 96.19 68 ALA A O 1
ATOM 546 N N . ARG A 1 69 ? -2.637 1.805 16.636 1.00 95.31 69 ARG A N 1
ATOM 547 C CA . ARG A 1 69 ? -1.739 2.882 17.105 1.00 95.31 69 ARG A CA 1
ATOM 548 C C . ARG A 1 69 ? -1.646 4.032 16.100 1.00 95.31 69 ARG A C 1
ATOM 550 O O . ARG A 1 69 ? -1.525 5.186 16.498 1.00 95.31 69 ARG A O 1
ATOM 557 N N . PHE A 1 70 ? -1.778 3.730 14.809 1.00 96.25 70 PHE A N 1
ATOM 558 C CA . PHE A 1 70 ? -1.879 4.719 13.734 1.00 96.25 70 PHE A CA 1
ATOM 559 C C . PHE A 1 70 ? -3.283 5.343 13.584 1.00 96.25 70 PHE A C 1
ATOM 561 O O . PHE A 1 70 ? -3.492 6.197 12.716 1.00 96.25 70 PHE A O 1
ATOM 568 N N . GLN A 1 71 ? -4.229 4.953 14.445 1.00 95.44 71 GLN A N 1
ATOM 569 C CA . GLN A 1 71 ? -5.619 5.408 14.473 1.00 95.44 71 GLN A CA 1
ATOM 570 C C . GLN A 1 71 ? -6.377 5.165 13.159 1.00 95.44 71 GLN A C 1
ATOM 572 O O . GLN A 1 71 ? -7.138 6.020 12.707 1.00 95.44 71 GLN A O 1
ATOM 577 N N . ALA A 1 72 ? -6.160 4.010 12.534 1.00 97.00 72 ALA A N 1
ATOM 578 C CA . ALA A 1 72 ? -6.941 3.575 11.386 1.00 97.00 72 ALA A CA 1
ATOM 579 C C . ALA A 1 72 ? -8.112 2.682 11.814 1.00 97.00 72 ALA A C 1
ATOM 581 O O . ALA A 1 72 ? -7.986 1.868 12.729 1.00 97.00 72 ALA A O 1
ATOM 582 N N . ASP A 1 73 ? -9.240 2.828 11.125 1.00 96.56 73 ASP A N 1
ATOM 583 C CA . ASP A 1 73 ? -10.427 1.989 11.308 1.00 96.56 73 ASP A CA 1
ATOM 584 C C . ASP A 1 73 ? -10.336 0.742 10.409 1.00 96.56 73 ASP A C 1
ATOM 586 O O . ASP A 1 73 ? -10.723 -0.358 10.806 1.00 96.56 73 ASP A O 1
ATOM 590 N N . LEU A 1 74 ? -9.735 0.907 9.224 1.00 97.06 74 LEU A N 1
ATOM 591 C CA . LEU A 1 74 ? -9.453 -0.153 8.261 1.00 97.06 74 LE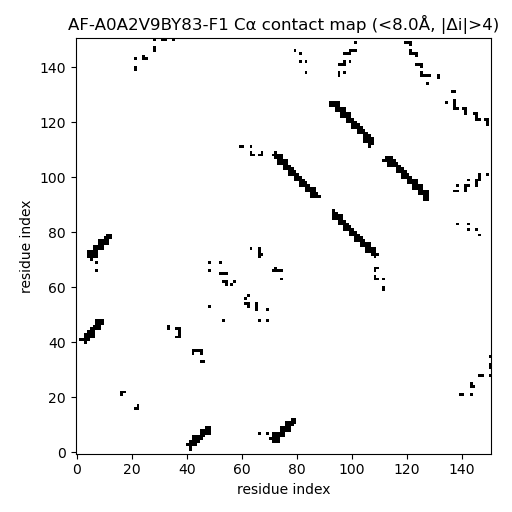U A CA 1
ATOM 592 C C . LEU A 1 74 ? -7.956 -0.215 7.934 1.00 97.06 74 LEU A C 1
ATOM 594 O O . LEU A 1 74 ? -7.270 0.808 7.871 1.00 97.06 74 LEU A O 1
ATOM 598 N N . LEU A 1 75 ? -7.459 -1.418 7.661 1.00 97.44 75 LEU A N 1
ATOM 599 C CA . LEU A 1 75 ? -6.099 -1.659 7.189 1.00 97.44 75 LEU A CA 1
ATOM 600 C C . LEU A 1 75 ? -6.148 -2.355 5.827 1.00 97.44 75 LEU A C 1
ATOM 602 O O . LEU A 1 75 ? -6.572 -3.503 5.725 1.00 97.44 75 LEU A O 1
ATOM 606 N N . LEU A 1 76 ? -5.681 -1.666 4.790 1.00 96.94 76 LEU A N 1
ATOM 607 C CA . LEU A 1 76 ? -5.463 -2.231 3.465 1.00 96.94 76 LEU A CA 1
ATOM 608 C C . LEU A 1 76 ? -4.021 -2.728 3.367 1.00 96.94 76 LEU A C 1
ATOM 610 O O . LEU A 1 76 ? -3.087 -1.930 3.301 1.00 96.94 76 LEU A O 1
ATOM 614 N N . VAL A 1 77 ? -3.840 -4.043 3.335 1.00 95.50 77 VAL A N 1
ATOM 615 C CA . VAL A 1 77 ? -2.543 -4.678 3.093 1.00 95.50 77 VAL A CA 1
ATOM 616 C C . VAL A 1 77 ? -2.498 -5.138 1.649 1.00 95.50 77 VAL A C 1
ATOM 618 O O . VAL A 1 77 ? -3.437 -5.778 1.185 1.00 95.50 77 VAL A O 1
ATOM 621 N N . TYR A 1 78 ? -1.416 -4.852 0.935 1.00 93.94 78 TYR A N 1
ATOM 622 C CA . TYR A 1 78 ? -1.226 -5.373 -0.411 1.00 93.94 78 TYR A CA 1
ATOM 623 C C . TYR A 1 78 ? 0.198 -5.854 -0.647 1.00 93.94 78 TYR A C 1
ATOM 625 O O . TYR A 1 78 ? 1.162 -5.428 -0.008 1.00 93.94 78 TYR A O 1
ATOM 633 N N . THR A 1 79 ? 0.324 -6.764 -1.598 1.00 91.44 79 THR A N 1
ATOM 634 C CA . THR A 1 79 ? 1.592 -7.204 -2.154 1.00 91.44 79 THR A CA 1
ATOM 635 C C . THR A 1 79 ? 1.518 -7.164 -3.669 1.00 91.44 79 THR A C 1
ATOM 637 O O . THR A 1 79 ? 0.456 -7.269 -4.275 1.00 91.44 79 THR A O 1
ATOM 640 N N . THR A 1 80 ? 2.677 -7.002 -4.277 1.00 87.56 80 THR A N 1
ATOM 641 C CA . THR A 1 80 ? 2.883 -6.869 -5.715 1.00 87.56 80 THR A CA 1
ATOM 642 C C . THR A 1 80 ? 4.006 -7.802 -6.142 1.00 87.56 80 THR A C 1
ATOM 644 O O . THR A 1 80 ? 5.184 -7.545 -5.890 1.00 87.56 80 THR A O 1
ATOM 647 N N . ARG A 1 81 ? 3.674 -8.893 -6.814 1.00 85.44 81 ARG A N 1
ATOM 648 C CA . ARG A 1 81 ? 4.659 -9.804 -7.388 1.00 85.44 81 ARG A CA 1
ATOM 649 C C . ARG A 1 81 ? 4.821 -9.479 -8.863 1.00 85.44 81 ARG A C 1
ATOM 651 O O . ARG A 1 81 ? 3.853 -9.538 -9.609 1.00 85.44 81 ARG A O 1
ATOM 658 N N . VAL A 1 82 ? 6.043 -9.185 -9.299 1.00 82.94 82 VAL A N 1
ATOM 659 C CA . VAL A 1 82 ? 6.337 -9.035 -10.728 1.00 82.94 82 VAL A CA 1
ATOM 660 C C . VAL A 1 82 ? 7.168 -10.214 -11.208 1.00 82.94 82 VAL A C 1
ATOM 662 O O . VAL A 1 82 ? 8.164 -10.575 -10.590 1.00 82.94 82 VAL A O 1
ATOM 665 N N . GLN A 1 83 ? 6.732 -10.821 -12.304 1.00 81.75 83 GLN A N 1
ATOM 666 C CA . GLN A 1 83 ? 7.432 -11.876 -13.022 1.00 81.75 83 GLN A CA 1
ATOM 667 C C . GLN A 1 83 ? 7.947 -11.302 -14.334 1.00 81.75 83 GLN A C 1
ATOM 669 O O . GLN A 1 83 ? 7.183 -10.682 -15.069 1.00 81.75 83 GLN A O 1
ATOM 674 N N . THR A 1 84 ? 9.223 -11.503 -14.639 1.00 79.31 84 THR A N 1
ATOM 675 C CA . THR A 1 84 ? 9.831 -11.017 -15.881 1.00 79.31 84 THR A CA 1
ATOM 676 C C . THR A 1 84 ? 10.200 -12.181 -16.779 1.00 79.31 84 THR A C 1
ATOM 678 O O . THR A 1 84 ? 10.823 -13.143 -16.339 1.00 79.31 84 THR A O 1
ATOM 681 N N . PHE A 1 85 ? 9.832 -12.065 -18.045 1.00 78.19 85 PHE A N 1
ATOM 682 C CA . PHE A 1 85 ? 10.092 -13.021 -19.102 1.00 78.19 85 PHE A CA 1
ATOM 683 C C . PHE A 1 85 ? 10.959 -12.324 -20.144 1.00 78.19 85 PHE A C 1
ATOM 685 O O . PHE A 1 85 ? 10.593 -11.270 -20.672 1.00 78.19 85 PHE A O 1
ATOM 692 N N . ARG A 1 86 ? 12.121 -12.909 -20.421 1.00 71.62 86 ARG A N 1
ATOM 693 C CA . ARG A 1 86 ? 13.024 -12.460 -21.477 1.00 71.62 86 ARG A CA 1
ATOM 694 C C . ARG A 1 86 ? 12.715 -13.252 -22.737 1.00 71.62 86 ARG A C 1
ATOM 696 O O . ARG A 1 86 ? 12.640 -14.477 -22.682 1.00 71.62 86 ARG A O 1
ATOM 703 N N . GLN A 1 87 ? 12.524 -12.556 -23.851 1.00 67.56 87 GLN A N 1
ATOM 704 C CA . GLN A 1 87 ? 12.414 -13.191 -25.157 1.00 67.56 87 GLN A CA 1
ATOM 705 C C . GLN A 1 87 ? 13.612 -12.761 -25.997 1.00 67.56 87 GLN A C 1
ATOM 707 O O . GLN A 1 87 ? 13.587 -11.704 -26.624 1.00 67.56 87 GLN A O 1
ATOM 712 N N . ASP A 1 88 ? 14.663 -13.580 -25.975 1.00 59.88 88 ASP A N 1
ATOM 713 C CA . ASP A 1 88 ? 15.840 -13.376 -26.816 1.00 59.88 88 ASP A CA 1
ATOM 714 C C . ASP A 1 88 ? 15.469 -13.622 -28.273 1.00 59.88 88 ASP A C 1
ATOM 716 O O . ASP A 1 88 ? 15.014 -14.709 -28.642 1.00 59.88 88 ASP A O 1
ATOM 720 N N . ARG A 1 89 ? 15.622 -12.594 -29.110 1.00 61.56 89 ARG A N 1
ATOM 721 C CA . ARG A 1 89 ? 15.423 -12.720 -30.554 1.00 61.56 89 ARG A CA 1
ATOM 722 C C . ARG A 1 89 ? 16.783 -12.787 -31.233 1.00 61.56 89 ARG A C 1
ATOM 724 O O . ARG A 1 89 ? 17.612 -11.909 -31.044 1.00 61.56 89 ARG A O 1
ATOM 731 N N . PHE A 1 90 ? 16.973 -13.790 -32.090 1.00 54.00 90 PHE A N 1
ATOM 732 C CA . PHE A 1 90 ? 18.181 -13.926 -32.916 1.00 54.00 90 PHE A CA 1
ATOM 733 C C . PHE A 1 90 ? 18.372 -12.754 -33.898 1.00 54.00 90 PHE A C 1
ATOM 735 O O . PHE A 1 90 ? 19.497 -12.460 -34.284 1.00 54.00 90 PHE A O 1
ATOM 742 N N . PHE A 1 91 ? 17.286 -12.062 -34.265 1.00 54.72 91 PHE A N 1
ATOM 743 C CA . PHE A 1 91 ? 17.298 -10.829 -35.051 1.00 54.72 91 PHE A CA 1
ATOM 744 C C . PHE A 1 91 ? 16.236 -9.860 -34.502 1.00 54.72 91 PHE A C 1
ATOM 746 O O . PHE A 1 91 ? 15.038 -10.144 -34.560 1.00 54.72 91 PHE A O 1
ATOM 753 N N . GLY A 1 92 ? 16.668 -8.728 -33.938 1.00 62.50 92 GLY A N 1
ATOM 754 C CA . GLY A 1 92 ? 15.798 -7.691 -33.370 1.00 62.50 92 GLY A CA 1
ATOM 755 C C . GLY A 1 92 ? 16.320 -7.126 -32.047 1.00 62.50 92 GLY A C 1
ATOM 756 O O . GLY A 1 92 ? 17.317 -7.594 -31.513 1.00 62.50 92 GLY A O 1
ATOM 757 N N . THR A 1 93 ? 15.657 -6.093 -31.526 1.00 65.25 93 THR A N 1
ATOM 758 C CA . THR A 1 93 ? 15.953 -5.545 -30.194 1.00 65.25 93 THR A CA 1
ATOM 759 C C . THR A 1 93 ? 15.341 -6.442 -29.120 1.00 65.25 93 THR A C 1
ATOM 761 O O . THR A 1 93 ? 14.178 -6.827 -29.252 1.00 65.25 93 THR A O 1
ATOM 764 N N . ASP A 1 94 ? 16.098 -6.746 -28.065 1.00 68.56 94 ASP A N 1
ATOM 765 C CA . ASP A 1 94 ? 15.608 -7.536 -26.932 1.00 68.56 94 ASP A CA 1
ATOM 766 C C . ASP A 1 94 ? 14.345 -6.908 -26.315 1.00 68.56 94 ASP A C 1
ATOM 768 O O . ASP A 1 94 ? 14.279 -5.697 -26.068 1.00 68.56 94 ASP A O 1
ATOM 772 N N . GLU A 1 95 ? 13.339 -7.747 -26.052 1.00 70.56 95 GLU A N 1
ATOM 773 C CA . GLU A 1 95 ? 12.086 -7.357 -25.400 1.00 70.56 95 GLU A CA 1
ATOM 774 C C . GLU A 1 95 ? 11.997 -7.994 -24.008 1.00 70.56 95 GLU A C 1
ATOM 776 O O . GLU A 1 95 ? 12.234 -9.194 -23.825 1.00 70.56 95 GLU A O 1
ATOM 781 N N . VAL A 1 96 ? 11.598 -7.192 -23.022 1.00 76.50 96 VAL A N 1
ATOM 782 C CA . VAL A 1 96 ? 11.252 -7.655 -21.677 1.00 76.50 96 VAL A CA 1
ATOM 783 C C . VAL A 1 96 ? 9.740 -7.644 -21.547 1.00 76.50 96 VAL A C 1
ATOM 785 O O . VAL A 1 96 ? 9.096 -6.610 -21.718 1.00 76.50 96 VAL A O 1
ATOM 788 N N . ARG A 1 97 ? 9.154 -8.783 -21.186 1.00 80.06 97 ARG A N 1
ATOM 789 C CA . ARG A 1 97 ? 7.752 -8.846 -20.766 1.00 80.06 97 ARG A CA 1
ATOM 790 C C . ARG A 1 97 ? 7.707 -8.966 -19.253 1.00 80.06 97 ARG A C 1
ATOM 792 O O . ARG A 1 97 ? 8.322 -9.861 -18.689 1.00 80.06 97 ARG A O 1
ATOM 799 N N . ALA A 1 98 ? 6.970 -8.092 -18.592 1.00 81.25 98 ALA A N 1
ATOM 800 C CA . ALA A 1 98 ? 6.711 -8.162 -17.166 1.00 81.25 98 ALA A CA 1
ATOM 801 C C . ALA A 1 98 ? 5.226 -8.454 -16.934 1.00 81.25 98 ALA A C 1
ATOM 803 O O . ALA A 1 98 ? 4.360 -7.815 -17.526 1.00 81.25 98 ALA A O 1
ATOM 804 N N . ARG A 1 99 ? 4.922 -9.416 -16.064 1.00 82.69 99 ARG A N 1
ATOM 805 C CA . ARG A 1 99 ? 3.578 -9.641 -15.532 1.00 82.69 99 ARG A CA 1
ATOM 806 C C . ARG A 1 99 ? 3.564 -9.231 -14.072 1.00 82.69 99 ARG A C 1
ATOM 808 O O . ARG A 1 99 ? 4.288 -9.809 -13.266 1.00 82.69 99 ARG A O 1
ATOM 815 N N . CYS A 1 100 ? 2.745 -8.249 -13.739 1.00 84.94 100 CYS A N 1
ATOM 816 C CA . CYS A 1 100 ? 2.505 -7.816 -12.375 1.00 84.94 100 CYS A CA 1
ATOM 817 C C . CYS A 1 100 ? 1.254 -8.496 -11.836 1.00 84.94 100 CYS A C 1
ATOM 819 O O . CYS A 1 100 ? 0.246 -8.561 -12.527 1.00 84.94 100 CYS A O 1
ATOM 821 N N . ILE A 1 101 ? 1.329 -9.015 -10.619 1.00 88.69 101 ILE A N 1
ATOM 822 C CA . ILE A 1 101 ? 0.210 -9.570 -9.869 1.00 88.69 101 ILE A CA 1
ATOM 823 C C . ILE A 1 101 ? 0.126 -8.771 -8.576 1.00 88.69 101 ILE A C 1
ATOM 825 O O . ILE A 1 101 ? 1.101 -8.726 -7.8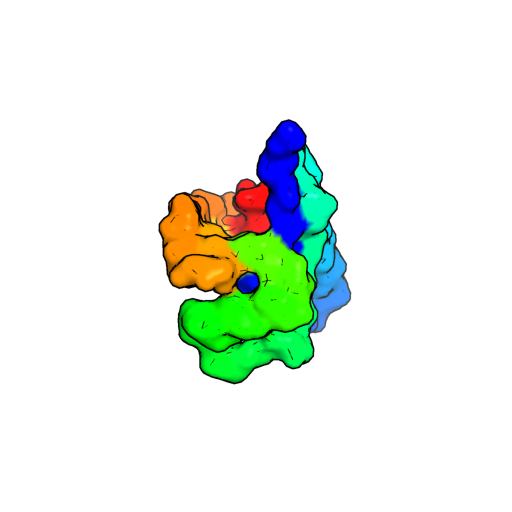27 1.00 88.69 101 ILE A O 1
ATOM 829 N N . VAL A 1 102 ? -1.023 -8.163 -8.312 1.00 90.94 102 VAL A N 1
ATOM 830 C CA . VAL A 1 102 ? -1.318 -7.497 -7.043 1.00 90.94 102 VAL A CA 1
ATOM 831 C C . VAL A 1 102 ? -2.339 -8.330 -6.289 1.00 90.94 102 VAL A C 1
ATOM 833 O O . VAL A 1 102 ? -3.349 -8.745 -6.855 1.00 90.94 102 VAL A O 1
ATOM 836 N N . GLU A 1 103 ? -2.067 -8.565 -5.013 1.00 94.50 103 GLU A N 1
ATOM 837 C CA . GLU A 1 103 ? -2.99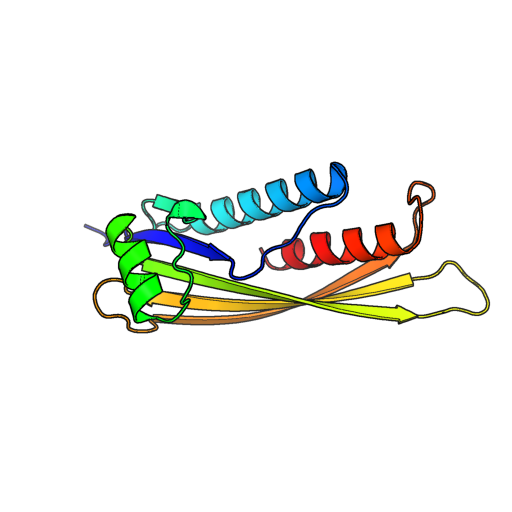0 -9.185 -4.067 1.00 94.50 103 GLU A CA 1
ATOM 838 C C . GLU A 1 103 ? -3.214 -8.203 -2.926 1.00 94.50 103 GLU A C 1
ATOM 840 O O . GLU A 1 103 ? -2.254 -7.634 -2.403 1.00 94.50 103 GLU A O 1
ATOM 845 N N . SER A 1 104 ? -4.469 -7.988 -2.546 1.00 95.00 104 SER A N 1
ATOM 846 C CA . SER A 1 104 ? -4.826 -7.084 -1.461 1.00 95.00 104 SER A CA 1
ATOM 847 C C . SER A 1 104 ? -5.853 -7.695 -0.520 1.00 95.00 104 SER A C 1
ATOM 849 O O . SER A 1 104 ? -6.684 -8.522 -0.902 1.00 95.00 104 SER A O 1
ATOM 851 N N . VAL A 1 105 ? -5.772 -7.272 0.736 1.00 96.19 105 VAL A N 1
ATOM 852 C CA . VAL A 1 105 ? -6.652 -7.665 1.830 1.00 96.19 105 VAL A CA 1
ATOM 853 C C . VAL A 1 105 ? -7.047 -6.401 2.580 1.00 96.19 105 VAL A C 1
ATOM 855 O O . VAL A 1 105 ? -6.183 -5.646 3.028 1.00 96.19 105 VAL A O 1
ATOM 858 N N . LEU A 1 106 ? -8.348 -6.178 2.733 1.00 96.69 106 LEU A N 1
ATOM 859 C CA . LEU A 1 106 ? -8.900 -5.126 3.575 1.00 96.69 106 LEU A CA 1
ATOM 860 C C . LEU A 1 106 ? -9.356 -5.738 4.898 1.00 96.69 106 LEU A C 1
ATOM 862 O O . LEU A 1 106 ? -10.210 -6.625 4.923 1.00 96.69 106 LEU A O 1
ATOM 866 N N . LEU A 1 107 ? -8.775 -5.261 5.990 1.00 96.69 107 LEU A N 1
ATOM 867 C CA . LEU A 1 107 ? -9.029 -5.727 7.347 1.00 96.69 107 LEU A CA 1
ATOM 868 C C . LEU A 1 107 ? -9.780 -4.661 8.138 1.00 96.69 107 LEU A C 1
ATOM 870 O O . LEU A 1 107 ? -9.400 -3.490 8.116 1.00 96.69 107 LEU A O 1
ATOM 874 N N . ASP A 1 108 ? -10.777 -5.083 8.908 1.00 96.06 108 ASP A N 1
ATOM 875 C CA . ASP A 1 108 ? -11.316 -4.271 9.995 1.00 96.06 108 ASP A CA 1
ATOM 876 C C . ASP A 1 108 ? -10.341 -4.310 11.182 1.00 96.06 108 ASP A C 1
ATOM 878 O O . ASP A 1 108 ? -9.997 -5.378 11.700 1.00 96.06 108 ASP A O 1
ATOM 882 N N . VAL A 1 109 ? -9.853 -3.145 11.617 1.00 96.81 109 VAL A N 1
ATOM 883 C CA . VAL A 1 109 ? -8.795 -3.073 12.637 1.00 96.81 109 VAL A CA 1
ATOM 884 C C . VAL A 1 109 ? -9.303 -3.536 14.005 1.00 96.81 109 VAL A C 1
ATOM 886 O O . VAL A 1 109 ? -8.543 -4.150 14.759 1.00 96.81 109 VAL A O 1
ATOM 889 N N . ARG A 1 110 ? -10.581 -3.314 14.333 1.00 94.25 110 ARG A N 1
ATOM 890 C CA . ARG A 1 110 ? -11.163 -3.604 15.655 1.00 94.25 110 ARG A CA 1
ATOM 891 C C . ARG A 1 110 ? -11.459 -5.087 15.857 1.00 94.25 110 ARG A C 1
ATOM 893 O O . ARG A 1 110 ? -11.216 -5.615 16.940 1.00 94.25 110 ARG A O 1
ATOM 900 N N . THR A 1 111 ? -11.939 -5.757 14.822 1.00 93.94 111 THR A N 1
ATOM 901 C CA . THR A 1 111 ? -12.361 -7.165 14.854 1.00 93.94 111 THR A CA 1
ATOM 902 C C . THR A 1 111 ? -11.300 -8.102 14.285 1.00 93.94 111 THR A C 1
ATOM 904 O O . THR A 1 111 ? -11.176 -9.239 14.728 1.00 93.94 111 THR A O 1
ATOM 907 N N . GLY A 1 112 ? -10.490 -7.621 13.340 1.00 92.06 112 GLY A N 1
ATOM 908 C CA . GLY A 1 112 ? -9.535 -8.430 12.586 1.00 92.06 112 GLY A CA 1
ATOM 909 C C . GLY A 1 112 ? -10.159 -9.278 11.487 1.00 92.06 112 GLY A C 1
ATOM 910 O O . GLY A 1 112 ? -9.471 -10.125 10.921 1.00 92.06 112 GLY A O 1
ATOM 911 N N . ILE A 1 113 ? -11.436 -9.053 11.182 1.00 94.94 113 ILE A N 1
ATOM 912 C CA . ILE A 1 113 ? -12.129 -9.714 10.083 1.00 94.94 113 ILE A CA 1
ATOM 913 C C . ILE A 1 113 ? -11.569 -9.197 8.755 1.00 94.94 113 ILE A C 1
ATOM 915 O O . ILE A 1 113 ? -11.368 -7.995 8.565 1.00 94.94 113 ILE A O 1
ATOM 919 N N . VAL A 1 114 ? -11.338 -10.121 7.823 1.00 95.81 114 VAL A N 1
ATOM 920 C CA . VAL A 1 114 ? -11.071 -9.795 6.420 1.00 95.81 114 VAL A CA 1
ATOM 921 C C . VAL A 1 114 ? -12.390 -9.377 5.781 1.00 95.81 114 VAL A C 1
ATOM 923 O O . VAL A 1 114 ? -13.244 -10.216 5.508 1.00 95.81 114 VAL A O 1
ATOM 926 N N . ALA A 1 115 ? -12.562 -8.076 5.570 1.00 93.06 115 ALA A N 1
ATOM 927 C CA . ALA A 1 115 ? -13.763 -7.516 4.961 1.00 93.06 115 ALA A CA 1
ATOM 928 C C . ALA A 1 115 ? -13.783 -7.736 3.442 1.00 93.06 115 ALA A C 1
ATOM 930 O O . ALA A 1 115 ? -14.844 -7.929 2.851 1.00 93.06 115 ALA A O 1
ATOM 931 N N . HIS A 1 116 ? -12.612 -7.705 2.800 1.00 94.69 116 HIS A N 1
ATOM 932 C CA . HIS A 1 116 ? -12.496 -7.902 1.360 1.00 94.69 116 HIS A CA 1
ATOM 933 C C . HIS A 1 116 ? -11.113 -8.421 0.964 1.00 94.69 116 HIS A C 1
ATOM 935 O O . HIS A 1 116 ? -10.113 -8.119 1.618 1.00 94.69 116 HIS A O 1
ATOM 941 N N . THR A 1 117 ? -11.054 -9.148 -0.150 1.00 95.56 117 THR A N 1
ATOM 942 C CA . THR A 1 117 ? -9.807 -9.541 -0.812 1.00 95.56 117 THR A CA 1
ATOM 943 C C . THR A 1 117 ? -9.928 -9.317 -2.308 1.00 95.56 117 THR A C 1
ATOM 945 O O . THR A 1 117 ? -10.952 -9.678 -2.888 1.00 95.56 117 THR A O 1
ATOM 948 N N . ALA A 1 118 ? -8.871 -8.821 -2.942 1.00 93.06 118 ALA A N 1
ATOM 949 C CA . ALA A 1 118 ? -8.810 -8.698 -4.391 1.00 93.06 118 ALA A CA 1
ATOM 950 C C . ALA A 1 118 ? -7.483 -9.235 -4.927 1.00 93.06 118 ALA A C 1
ATOM 952 O O . ALA A 1 118 ? -6.444 -9.183 -4.266 1.00 93.06 118 ALA A O 1
ATOM 953 N N . ARG A 1 119 ? -7.525 -9.742 -6.159 1.00 93.38 119 ARG A N 1
ATOM 954 C CA . ARG A 1 119 ? -6.344 -10.139 -6.919 1.00 93.38 119 ARG A CA 1
ATOM 955 C C . ARG A 1 119 ? -6.494 -9.658 -8.350 1.00 93.38 119 ARG A C 1
ATOM 957 O O . ARG A 1 119 ? -7.503 -9.944 -8.985 1.00 93.38 119 ARG A O 1
ATOM 964 N N . SER A 1 120 ? -5.481 -8.970 -8.854 1.00 88.19 120 SER A N 1
ATOM 965 C CA . SER A 1 120 ? -5.440 -8.505 -10.238 1.00 88.19 120 SER A CA 1
ATOM 966 C C . SER A 1 120 ? -4.075 -8.784 -10.856 1.00 88.19 120 SER A C 1
ATOM 968 O O . SER A 1 120 ? -3.074 -8.895 -10.143 1.00 88.19 120 SER A O 1
ATOM 970 N N . ALA A 1 121 ? -4.035 -8.966 -12.174 1.00 86.44 121 ALA A N 1
ATOM 971 C CA . ALA A 1 121 ? -2.810 -9.277 -12.890 1.00 86.44 121 ALA A CA 1
ATOM 972 C C . ALA A 1 121 ? -2.757 -8.569 -14.243 1.00 86.44 121 ALA A C 1
ATOM 974 O O . ALA A 1 121 ? -3.642 -8.766 -15.067 1.00 86.44 121 ALA A O 1
ATOM 975 N N . GLU A 1 122 ? -1.674 -7.837 -14.493 1.00 84.12 122 GLU A N 1
ATOM 976 C CA . GLU A 1 122 ? -1.492 -7.025 -15.697 1.00 84.12 122 GLU A CA 1
ATOM 977 C C . GLU A 1 122 ? -0.132 -7.239 -16.357 1.00 84.12 122 GLU A C 1
ATOM 979 O O . GLU A 1 122 ? 0.859 -7.597 -15.711 1.00 84.12 122 GLU A O 1
ATOM 984 N N . GLY A 1 123 ? -0.098 -7.029 -17.674 1.00 75.44 123 GLY A N 1
ATOM 985 C CA . GLY A 1 123 ? 1.089 -7.193 -18.510 1.00 75.44 123 GLY A CA 1
ATOM 986 C C . GLY A 1 123 ? 1.699 -5.865 -18.971 1.00 75.44 123 GLY A C 1
ATOM 987 O O . GLY A 1 123 ? 1.013 -4.959 -19.455 1.00 75.44 123 GLY A O 1
ATOM 988 N N . VAL A 1 124 ? 3.025 -5.771 -18.905 1.00 75.88 124 VAL A N 1
ATOM 989 C CA . VAL A 1 124 ? 3.820 -4.712 -19.537 1.00 75.88 124 VAL A CA 1
ATOM 990 C C . VAL A 1 124 ? 4.844 -5.340 -20.465 1.00 75.88 124 VAL A C 1
ATOM 992 O O . VAL A 1 124 ? 5.465 -6.349 -20.142 1.00 75.88 124 VAL A O 1
ATOM 995 N N . VAL A 1 125 ? 5.012 -4.742 -21.639 1.00 74.62 125 VAL A N 1
ATOM 996 C CA . VAL A 1 125 ? 6.098 -5.068 -22.558 1.00 74.62 125 VAL A CA 1
ATOM 997 C C . VAL A 1 125 ? 6.982 -3.836 -22.637 1.00 74.62 125 VAL A C 1
ATOM 999 O O . VAL A 1 125 ? 6.515 -2.785 -23.068 1.00 74.62 125 VAL A O 1
ATOM 1002 N N . ALA A 1 126 ? 8.233 -3.972 -22.214 1.00 71.56 126 ALA A N 1
ATOM 1003 C CA . ALA A 1 126 ? 9.252 -2.944 -22.333 1.00 71.56 126 ALA A CA 1
ATOM 1004 C C . ALA A 1 126 ? 10.265 -3.359 -23.402 1.00 71.56 126 ALA A C 1
ATOM 1006 O O . ALA A 1 126 ? 10.675 -4.520 -23.491 1.00 71.56 126 ALA A O 1
ATOM 1007 N N . LYS A 1 127 ? 10.668 -2.395 -24.224 1.00 69.75 127 LYS A N 1
ATOM 1008 C CA . LYS A 1 127 ? 11.743 -2.555 -25.204 1.00 69.75 127 LYS A CA 1
ATOM 1009 C C . LYS A 1 127 ? 12.944 -1.768 -24.718 1.00 69.75 127 LYS A C 1
ATOM 1011 O O . LYS A 1 127 ? 12.764 -0.686 -24.166 1.00 69.75 127 LYS A O 1
ATOM 1016 N N . LYS A 1 128 ? 14.149 -2.285 -24.959 1.00 66.19 128 LYS A N 1
ATOM 1017 C CA . LYS A 1 128 ? 15.379 -1.557 -24.637 1.00 66.19 128 LYS A CA 1
ATOM 1018 C C . LYS A 1 128 ? 15.388 -0.201 -25.352 1.00 66.19 128 LYS A C 1
ATOM 1020 O O . LYS A 1 128 ? 15.313 -0.153 -26.582 1.00 66.19 128 LYS A O 1
ATOM 1025 N N . SER A 1 129 ? 15.480 0.885 -24.589 1.00 64.06 129 SER A N 1
ATOM 1026 C CA . SER A 1 129 ? 15.605 2.244 -25.126 1.00 64.06 129 SER A CA 1
ATOM 1027 C C . SER A 1 129 ? 17.078 2.624 -25.310 1.00 64.06 129 SER A C 1
ATOM 1029 O O . SER A 1 129 ? 17.955 2.071 -24.650 1.00 64.06 129 SER A O 1
ATOM 1031 N N . ARG A 1 130 ? 17.379 3.593 -26.192 1.00 56.62 130 ARG A N 1
ATOM 1032 C CA . ARG A 1 130 ? 18.756 4.103 -26.393 1.00 56.62 130 ARG A CA 1
ATOM 1033 C C . ARG A 1 130 ? 19.354 4.746 -25.133 1.00 56.62 130 ARG A C 1
ATOM 1035 O O . ARG A 1 130 ? 20.569 4.876 -25.068 1.00 56.62 130 ARG A O 1
ATOM 1042 N N . GLY A 1 131 ? 18.512 5.155 -24.182 1.00 60.94 131 GLY A N 1
ATOM 1043 C CA . GLY A 1 131 ? 18.930 5.734 -22.903 1.00 60.94 131 GLY A CA 1
ATOM 1044 C C . GLY A 1 131 ? 19.170 4.719 -21.783 1.00 60.94 131 GLY A C 1
ATOM 1045 O O . GLY A 1 131 ? 19.685 5.116 -20.747 1.00 60.94 131 GLY A O 1
ATOM 1046 N N . ASP A 1 132 ? 18.825 3.440 -21.974 1.00 61.94 132 ASP A N 1
ATOM 1047 C CA . ASP A 1 132 ? 19.052 2.416 -20.952 1.00 61.94 132 ASP A CA 1
ATOM 1048 C C . ASP A 1 132 ? 20.544 2.039 -20.924 1.00 61.94 132 ASP A C 1
ATOM 1050 O O . ASP A 1 132 ? 21.097 1.566 -21.925 1.00 61.94 132 ASP A O 1
ATOM 1054 N N . LEU A 1 133 ? 21.192 2.200 -19.767 1.00 64.75 133 LEU A N 1
ATOM 1055 C CA . LEU A 1 133 ? 22.607 1.882 -19.540 1.00 64.75 133 LEU A CA 1
ATOM 1056 C C . LEU A 1 133 ? 22.899 0.405 -19.818 1.00 64.75 133 LEU A C 1
ATOM 1058 O O . LEU A 1 133 ? 23.960 0.040 -20.325 1.00 64.75 133 LEU A O 1
ATOM 1062 N N . ASN A 1 134 ? 21.950 -0.466 -19.475 1.00 72.62 134 ASN A N 1
ATOM 1063 C CA . ASN A 1 134 ? 22.021 -1.901 -19.698 1.00 72.62 134 ASN A CA 1
ATOM 1064 C C . ASN A 1 134 ? 20.619 -2.538 -19.688 1.00 72.62 134 ASN A C 1
ATOM 1066 O O . ASN A 1 134 ? 19.611 -1.898 -19.408 1.00 72.62 134 ASN A O 1
ATOM 1070 N N . PHE A 1 135 ? 20.555 -3.837 -19.978 1.00 67.06 135 PHE A N 1
ATOM 1071 C CA . PHE A 1 135 ? 19.295 -4.584 -19.990 1.00 67.06 135 PHE A CA 1
ATOM 1072 C C . PHE A 1 135 ? 18.634 -4.689 -18.603 1.00 67.06 135 PHE A C 1
ATOM 1074 O O . PHE A 1 135 ? 17.410 -4.744 -18.509 1.00 67.06 135 PHE A O 1
ATOM 1081 N N . SER A 1 136 ? 19.416 -4.683 -17.515 1.00 72.31 136 SER A N 1
ATOM 1082 C CA . SER A 1 136 ? 18.853 -4.651 -16.158 1.00 72.31 136 SER A CA 1
ATOM 1083 C C . SER A 1 136 ? 18.056 -3.375 -15.883 1.00 72.31 136 SER A C 1
ATOM 1085 O O . SER A 1 136 ? 17.084 -3.435 -15.133 1.00 72.31 136 SER A O 1
ATOM 1087 N N . GLU A 1 137 ? 18.391 -2.257 -16.531 1.00 73.75 137 GLU A N 1
ATOM 1088 C CA . GLU A 1 137 ? 17.594 -1.031 -16.475 1.00 73.75 137 GLU A CA 1
ATOM 1089 C C . GLU A 1 137 ? 16.222 -1.206 -17.121 1.00 73.75 137 GLU A C 1
ATOM 1091 O O . GLU A 1 137 ? 15.206 -0.910 -16.496 1.00 73.75 137 GLU A O 1
ATOM 1096 N N . THR A 1 138 ? 16.173 -1.797 -18.316 1.00 74.19 138 THR A N 1
ATOM 1097 C CA . THR A 1 138 ? 14.916 -2.118 -19.004 1.00 74.19 138 THR A CA 1
ATOM 1098 C C . THR A 1 138 ? 14.034 -3.049 -18.160 1.00 74.19 138 THR A C 1
ATOM 1100 O O . THR A 1 138 ? 12.821 -2.857 -18.070 1.00 74.19 138 THR A O 1
ATOM 1103 N N . VAL A 1 139 ? 14.634 -4.045 -17.494 1.00 77.44 139 VAL A N 1
ATOM 1104 C CA . VAL A 1 139 ? 13.921 -4.952 -16.579 1.00 77.44 139 VAL A CA 1
ATOM 1105 C C . VAL A 1 139 ? 13.379 -4.201 -15.364 1.00 77.44 139 VAL A C 1
ATOM 1107 O O . VAL A 1 139 ? 12.217 -4.390 -15.006 1.00 77.44 139 VAL A O 1
ATOM 1110 N N . ALA A 1 140 ? 14.186 -3.341 -14.743 1.00 78.56 140 ALA A N 1
ATOM 1111 C CA . ALA A 1 140 ? 13.771 -2.579 -13.572 1.00 78.56 140 ALA A CA 1
ATOM 1112 C C . ALA A 1 140 ? 12.639 -1.593 -13.900 1.00 78.56 140 ALA A C 1
ATOM 1114 O O . ALA A 1 140 ? 11.650 -1.547 -13.170 1.00 78.56 140 ALA A O 1
ATOM 1115 N N . LYS A 1 141 ? 12.718 -0.891 -15.039 1.00 78.50 141 LYS A N 1
ATOM 1116 C CA . LYS A 1 141 ? 11.641 -0.017 -15.534 1.00 78.50 141 LYS A CA 1
ATOM 1117 C C . LYS A 1 141 ? 10.351 -0.801 -15.751 1.00 78.50 141 LYS A C 1
ATOM 1119 O O . LYS A 1 141 ? 9.327 -0.461 -15.164 1.00 78.50 141 LYS A O 1
ATOM 1124 N N . ALA A 1 142 ? 10.415 -1.931 -16.460 1.00 78.12 142 ALA A N 1
ATOM 1125 C CA . ALA A 1 142 ? 9.253 -2.799 -16.666 1.00 78.12 142 ALA A CA 1
ATOM 1126 C C . ALA A 1 142 ? 8.634 -3.278 -15.342 1.00 78.12 142 ALA A C 1
ATOM 1128 O O . ALA A 1 142 ? 7.412 -3.368 -15.208 1.00 78.12 142 ALA A O 1
ATOM 1129 N N . GLN A 1 143 ? 9.468 -3.577 -14.342 1.00 80.00 143 GLN A N 1
ATOM 1130 C CA . GLN A 1 143 ? 9.001 -3.992 -13.027 1.00 80.00 143 GLN A CA 1
ATOM 1131 C C . GLN A 1 143 ? 8.340 -2.861 -12.237 1.00 80.00 143 GLN A C 1
ATOM 1133 O O . GLN A 1 143 ? 7.429 -3.154 -11.457 1.00 80.00 143 GLN A O 1
ATOM 1138 N N . THR A 1 144 ? 8.795 -1.619 -12.383 1.00 80.50 144 THR A N 1
ATOM 1139 C CA . THR A 1 144 ? 8.241 -0.445 -11.689 1.00 80.50 144 THR A CA 1
ATOM 1140 C C . THR A 1 144 ? 7.005 0.116 -12.397 1.00 80.50 144 THR A C 1
ATOM 1142 O O . THR A 1 144 ? 6.099 0.603 -11.729 1.00 80.50 144 THR A O 1
ATOM 1145 N N . GLU A 1 145 ? 6.899 -0.030 -13.720 1.00 81.25 145 GLU A N 1
ATOM 1146 C CA . GLU A 1 145 ? 5.723 0.378 -14.505 1.00 81.25 145 GLU A CA 1
ATOM 1147 C C . GLU A 1 145 ? 4.537 -0.579 -14.365 1.00 81.25 145 GLU A C 1
ATOM 1149 O O . GLU A 1 145 ? 3.384 -0.153 -14.348 1.00 81.25 145 GLU A O 1
ATOM 1154 N N . ALA A 1 146 ? 4.788 -1.886 -14.274 1.00 78.25 146 ALA A N 1
ATOM 1155 C CA . ALA A 1 146 ? 3.713 -2.874 -14.293 1.00 78.25 146 ALA A CA 1
ATOM 1156 C C . ALA A 1 146 ? 2.676 -2.748 -13.153 1.00 78.25 146 ALA A C 1
ATOM 1158 O O . ALA A 1 146 ? 1.494 -2.972 -13.417 1.00 78.25 146 ALA A O 1
ATOM 1159 N N . PRO A 1 147 ? 3.041 -2.347 -11.920 1.00 77.38 147 PRO A N 1
ATOM 1160 C CA . PRO A 1 147 ? 2.078 -1.995 -10.877 1.00 77.38 147 PRO A CA 1
ATOM 1161 C C . PRO A 1 147 ? 1.187 -0.791 -11.218 1.00 77.38 147 PRO A C 1
ATOM 1163 O O . PRO A 1 147 ? 0.029 -0.790 -10.824 1.00 77.38 147 PRO A O 1
ATOM 1166 N N . ALA A 1 148 ? 1.679 0.201 -11.971 1.00 76.62 148 ALA A N 1
ATOM 1167 C CA . ALA A 1 148 ? 0.930 1.423 -12.297 1.00 76.62 148 ALA A CA 1
ATOM 1168 C C . ALA A 1 148 ? -0.303 1.172 -13.180 1.00 76.62 148 ALA A C 1
ATOM 1170 O O . ALA A 1 148 ? -1.220 1.985 -13.226 1.00 76.62 148 ALA A O 1
ATOM 1171 N N . LYS A 1 149 ? -0.332 0.047 -13.903 1.00 75.69 149 LYS A N 1
ATOM 1172 C CA . LYS A 1 149 ? -1.488 -0.359 -14.716 1.00 75.69 149 LYS A CA 1
ATOM 1173 C C . LYS A 1 149 ? -2.637 -0.950 -13.897 1.00 75.69 149 LYS A C 1
ATOM 1175 O O . LYS A 1 149 ? -3.705 -1.187 -14.445 1.00 75.69 149 LYS A O 1
ATOM 1180 N N . LEU A 1 150 ? -2.396 -1.228 -12.617 1.00 65.06 150 LEU A N 1
ATOM 1181 C CA . LEU A 1 150 ? -3.350 -1.855 -11.702 1.00 65.06 150 LEU A CA 1
ATOM 1182 C C . LEU A 1 150 ? -4.007 -0.859 -10.737 1.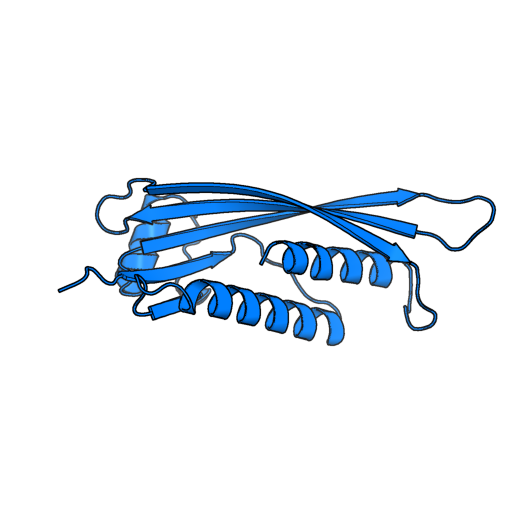00 65.06 150 LEU A C 1
ATOM 1184 O O . LEU A 1 150 ? -4.857 -1.267 -9.946 1.00 65.06 150 LEU A O 1
ATOM 1188 N N . SER A 1 151 ? -3.574 0.403 -10.771 1.00 57.53 151 SER A N 1
ATOM 1189 C CA . SER A 1 151 ? -3.944 1.484 -9.845 1.00 57.53 151 SER A CA 1
ATOM 1190 C C . SER A 1 151 ? -4.859 2.528 -10.463 1.00 57.53 151 SER A C 1
ATOM 1192 O O . SER A 1 151 ? -4.661 2.808 -11.665 1.00 57.53 151 SER A O 1
#

Mean predicted aligned error: 7.13 Å